Protein AF-A0A6V7VL14-F1 (afdb_monomer_lite)

Organism: Meloidogyne enterolobii (NCBI:txid390850)

pLDDT: mean 77.9, std 20.0, range [37.53, 98.38]

Structure (mmCIF, N/CA/C/O backbone):
data_AF-A0A6V7VL14-F1
#
_entry.id   AF-A0A6V7VL14-F1
#
loop_
_atom_site.group_PDB
_atom_site.id
_atom_site.type_symbol
_atom_site.label_atom_id
_atom_site.label_alt_id
_atom_site.label_comp_id
_atom_site.label_asym_id
_atom_site.label_entity_id
_atom_site.label_seq_id
_atom_site.pdbx_PDB_ins_code
_atom_site.Cartn_x
_atom_site.Cartn_y
_atom_site.Cartn_z
_atom_site.occupancy
_atom_site.B_iso_or_equiv
_atom_site.auth_seq_id
_atom_site.auth_comp_id
_atom_site.auth_asym_id
_atom_site.auth_atom_id
_atom_site.pdbx_PDB_model_num
ATOM 1 N N . MET A 1 1 ? 50.260 -21.113 4.552 1.00 58.97 1 MET A N 1
ATOM 2 C CA . MET A 1 1 ? 49.442 -19.920 4.889 1.00 58.97 1 MET A CA 1
ATOM 3 C C . MET A 1 1 ? 48.152 -19.800 4.073 1.00 58.97 1 MET A C 1
ATOM 5 O O . MET A 1 1 ? 47.225 -19.172 4.558 1.00 58.97 1 MET A O 1
ATOM 9 N N . THR A 1 2 ? 48.037 -20.409 2.887 1.00 58.44 2 THR A N 1
ATOM 10 C CA . THR A 1 2 ? 46.843 -20.341 2.014 1.00 58.44 2 THR A CA 1
ATOM 11 C C . THR A 1 2 ? 45.697 -21.281 2.412 1.00 58.44 2 THR A C 1
ATOM 13 O O . THR A 1 2 ? 44.534 -20.951 2.206 1.00 58.44 2 THR A O 1
ATOM 16 N N . THR A 1 3 ? 45.994 -22.422 3.037 1.00 55.75 3 THR A N 1
ATOM 17 C CA . THR A 1 3 ? 44.988 -23.412 3.470 1.00 55.75 3 THR A CA 1
ATOM 18 C C . THR A 1 3 ? 44.139 -22.941 4.651 1.00 55.75 3 THR A C 1
ATOM 20 O O . THR A 1 3 ? 42.944 -23.207 4.688 1.00 55.75 3 THR A O 1
ATOM 23 N N . ILE A 1 4 ? 44.722 -22.182 5.583 1.00 59.88 4 ILE A N 1
ATOM 24 C CA . ILE A 1 4 ? 44.012 -21.666 6.766 1.00 59.88 4 ILE A CA 1
ATOM 25 C C . ILE A 1 4 ? 42.971 -20.612 6.358 1.00 59.88 4 ILE A C 1
ATOM 27 O O . ILE A 1 4 ? 41.851 -20.629 6.857 1.00 59.88 4 ILE A O 1
ATOM 31 N N . LEU A 1 5 ? 43.302 -19.747 5.393 1.00 60.84 5 LEU A N 1
ATOM 32 C CA . LEU A 1 5 ? 42.395 -18.704 4.903 1.00 60.84 5 LEU A CA 1
ATOM 33 C C . LEU A 1 5 ? 41.152 -19.296 4.211 1.00 60.84 5 LEU A C 1
ATOM 35 O O . LEU A 1 5 ? 40.049 -18.787 4.384 1.00 60.84 5 LEU A O 1
ATOM 39 N N . PHE A 1 6 ? 41.319 -20.407 3.483 1.00 62.62 6 PHE A N 1
ATOM 40 C CA . PHE A 1 6 ? 40.217 -21.129 2.836 1.00 62.62 6 PHE A CA 1
ATOM 41 C C . PHE A 1 6 ? 39.263 -21.775 3.848 1.00 62.62 6 PHE A C 1
ATOM 43 O O . PHE A 1 6 ? 38.049 -21.723 3.665 1.00 62.62 6 PHE A O 1
ATOM 50 N N . VAL A 1 7 ? 39.796 -22.344 4.935 1.00 63.03 7 VAL A N 1
ATOM 51 C CA . VAL A 1 7 ? 38.980 -22.945 6.003 1.00 63.03 7 VAL A CA 1
ATOM 52 C C . VAL A 1 7 ? 38.187 -21.871 6.752 1.00 63.03 7 VAL A C 1
ATOM 54 O O . VAL A 1 7 ? 37.002 -22.060 7.007 1.00 63.03 7 VAL A O 1
ATOM 57 N N . VAL A 1 8 ? 38.792 -20.713 7.031 1.00 64.38 8 VAL A N 1
ATOM 58 C CA . VAL A 1 8 ? 38.094 -19.584 7.672 1.00 64.38 8 VAL A CA 1
ATOM 59 C C . VAL A 1 8 ? 36.985 -19.031 6.770 1.00 64.38 8 VAL A C 1
ATOM 61 O O . VAL A 1 8 ? 35.879 -18.786 7.247 1.00 64.38 8 VAL A O 1
ATOM 64 N N . LEU A 1 9 ? 37.229 -18.902 5.461 1.00 63.50 9 LEU A N 1
ATOM 65 C CA . LEU A 1 9 ? 36.218 -18.435 4.506 1.00 63.50 9 LEU A CA 1
ATOM 66 C C . LEU A 1 9 ? 35.027 -19.408 4.396 1.00 63.50 9 LEU A C 1
ATOM 68 O O . LEU A 1 9 ? 33.879 -18.973 4.337 1.00 63.50 9 LEU A O 1
ATOM 72 N N . LEU A 1 10 ? 35.284 -20.721 4.429 1.00 59.59 10 LEU A N 1
ATOM 73 C CA . LEU A 1 10 ? 34.237 -21.750 4.431 1.00 59.59 10 LEU A CA 1
ATOM 74 C C . LEU A 1 10 ? 33.416 -21.750 5.732 1.00 59.59 10 LEU A C 1
ATOM 76 O O . LEU A 1 10 ? 32.195 -21.887 5.677 1.00 59.59 10 LEU A O 1
ATOM 80 N N . LEU A 1 11 ? 34.051 -21.539 6.890 1.00 56.47 11 LEU A N 1
ATOM 81 C CA . LEU A 1 11 ? 33.35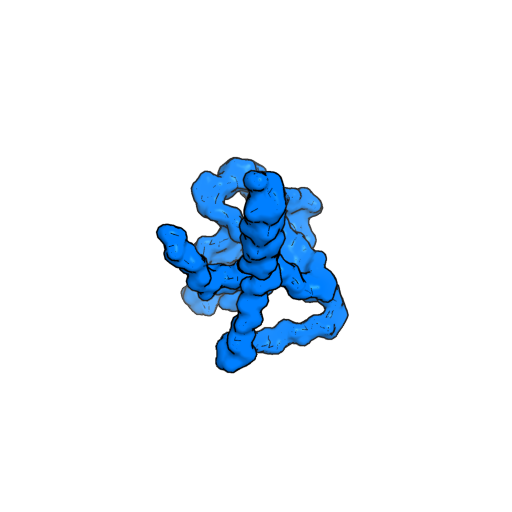5 -21.450 8.182 1.00 56.47 11 LEU A CA 1
ATOM 82 C C . LEU A 1 11 ? 32.465 -20.200 8.287 1.00 56.47 11 LEU A C 1
ATOM 84 O O . LEU A 1 11 ? 31.370 -20.269 8.851 1.00 56.47 11 LEU A O 1
ATOM 88 N N . LEU A 1 12 ? 32.896 -19.076 7.702 1.00 55.53 12 LEU A N 1
ATOM 89 C CA . LEU A 1 12 ? 32.103 -17.843 7.634 1.00 55.53 12 LEU A CA 1
ATOM 90 C C . LEU A 1 12 ? 30.872 -17.994 6.727 1.00 55.53 12 LEU A C 1
ATOM 92 O O . LEU A 1 12 ? 29.797 -17.504 7.067 1.00 55.53 12 LEU A O 1
ATOM 96 N N . LEU A 1 13 ? 30.991 -18.728 5.615 1.00 54.06 13 LEU A N 1
ATOM 97 C CA . LEU A 1 13 ? 29.858 -19.014 4.725 1.00 54.06 13 LEU A CA 1
ATOM 98 C C . LEU A 1 13 ? 28.801 -19.915 5.388 1.00 54.06 13 LEU A C 1
ATOM 100 O O . LEU A 1 13 ? 27.607 -19.735 5.144 1.00 54.06 13 LEU A O 1
ATOM 104 N N . GLN A 1 14 ? 29.206 -20.842 6.265 1.00 51.91 14 GLN A N 1
ATOM 105 C CA . GLN A 1 14 ? 28.265 -21.706 6.992 1.00 51.91 14 GLN A CA 1
ATOM 106 C C . GLN A 1 14 ? 27.417 -20.946 8.023 1.00 51.91 14 GLN A C 1
ATOM 108 O O . GLN A 1 14 ? 26.249 -21.282 8.208 1.00 51.91 14 GLN A O 1
ATOM 113 N N . HIS A 1 15 ? 27.955 -19.893 8.646 1.00 45.69 15 HIS A N 1
ATOM 114 C CA . HIS A 1 15 ? 27.209 -19.094 9.628 1.00 45.69 15 HIS A CA 1
ATOM 115 C C . HIS A 1 15 ? 26.166 -18.161 8.993 1.00 45.69 15 HIS A C 1
ATOM 117 O O . HIS A 1 15 ? 25.265 -17.695 9.684 1.00 45.69 15 HIS A O 1
ATOM 123 N N . TYR A 1 16 ? 26.239 -17.904 7.684 1.00 47.34 16 TYR A N 1
ATOM 124 C CA . TYR A 1 16 ? 25.340 -16.961 7.009 1.00 47.34 16 TYR A CA 1
ATOM 125 C C . TYR A 1 16 ? 23.972 -17.562 6.621 1.00 47.34 16 TYR A C 1
ATOM 127 O O . TYR A 1 16 ? 23.061 -16.829 6.249 1.00 47.34 16 TYR A O 1
ATOM 135 N N . SER A 1 17 ? 23.795 -18.888 6.696 1.00 47.94 17 SER A N 1
ATOM 136 C CA . SER A 1 17 ? 22.652 -19.569 6.052 1.00 47.94 17 SER A CA 1
ATOM 137 C C . SER A 1 17 ? 21.504 -19.998 6.971 1.00 47.94 17 SER A C 1
ATOM 139 O O . SER A 1 17 ? 20.619 -20.721 6.517 1.00 47.94 17 SER A O 1
ATOM 141 N N . GLN A 1 18 ? 21.454 -19.583 8.238 1.00 44.25 18 GLN A N 1
ATOM 142 C CA . GLN A 1 18 ? 20.354 -19.993 9.121 1.00 44.25 18 GLN A CA 1
ATOM 143 C C . GLN A 1 18 ? 19.405 -18.839 9.440 1.00 44.25 18 GLN A C 1
ATOM 145 O O . GLN A 1 18 ? 19.524 -18.156 10.452 1.00 44.25 18 GLN A O 1
ATOM 150 N N . ALA A 1 19 ? 18.410 -18.658 8.568 1.00 45.72 19 ALA A N 1
ATOM 151 C CA . ALA A 1 19 ? 17.178 -17.975 8.938 1.00 45.72 19 ALA A CA 1
ATOM 152 C C . ALA A 1 19 ? 16.447 -18.833 9.985 1.00 45.72 19 ALA A C 1
ATOM 154 O O . ALA A 1 19 ? 16.029 -19.956 9.697 1.00 45.72 19 ALA A O 1
ATOM 155 N N . VAL A 1 20 ? 16.328 -18.323 11.211 1.00 44.38 20 VAL A N 1
ATOM 156 C CA . VAL A 1 20 ? 15.669 -19.026 12.318 1.00 44.38 20 VAL A CA 1
ATOM 157 C C . VAL A 1 20 ? 14.148 -19.038 12.085 1.00 44.38 20 VAL A C 1
ATOM 159 O O . VAL A 1 20 ? 13.556 -17.971 11.900 1.00 44.38 20 VAL A O 1
ATOM 162 N N . PRO A 1 21 ? 13.480 -20.207 12.096 1.00 45.78 21 PRO A N 1
ATOM 163 C CA . PRO A 1 21 ? 12.025 -20.283 12.005 1.00 45.78 21 PRO A CA 1
ATOM 164 C C . PRO A 1 21 ? 11.357 -19.658 13.238 1.00 45.78 21 PRO A C 1
ATOM 166 O O . PRO A 1 21 ? 11.697 -19.987 14.373 1.00 45.78 21 PRO A O 1
ATOM 169 N N . VAL A 1 22 ? 10.371 -18.782 13.025 1.00 40.19 22 VAL A N 1
ATOM 170 C CA . VAL A 1 22 ? 9.553 -18.212 14.109 1.00 40.19 22 VAL A CA 1
ATOM 171 C C . VAL A 1 22 ? 8.651 -19.309 14.708 1.00 40.19 22 VAL A C 1
ATOM 173 O O . VAL A 1 22 ? 7.978 -20.007 13.944 1.00 40.19 22 VAL A O 1
ATOM 176 N N . PRO A 1 23 ? 8.588 -19.465 16.047 1.00 37.53 23 PRO A N 1
ATOM 177 C CA . PRO A 1 23 ? 7.735 -20.452 16.710 1.00 37.53 23 PRO A CA 1
ATOM 178 C C . PRO A 1 23 ? 6.252 -20.307 16.337 1.00 37.53 23 PRO A C 1
ATOM 180 O O . PRO A 1 23 ? 5.665 -19.230 16.462 1.00 37.53 23 PRO A O 1
ATOM 183 N N . SER A 1 24 ? 5.620 -21.413 15.935 1.00 43.34 24 SER A N 1
ATOM 184 C CA . SER A 1 24 ? 4.219 -21.452 15.478 1.00 43.34 24 SER A CA 1
ATOM 185 C C . SER A 1 24 ? 3.192 -20.994 16.521 1.00 43.34 24 SER A C 1
ATOM 187 O O . SER A 1 24 ? 2.076 -20.639 16.160 1.00 43.34 24 SER A O 1
ATOM 189 N N . SER A 1 25 ? 3.550 -20.944 17.806 1.00 39.88 25 SER A N 1
ATOM 190 C CA . SER A 1 25 ? 2.654 -20.555 18.905 1.00 39.88 25 SER A CA 1
ATOM 191 C C . SER A 1 25 ? 2.337 -19.054 18.976 1.00 39.88 25 SER A C 1
ATOM 193 O O . SER A 1 25 ? 1.448 -18.659 19.725 1.00 39.88 25 SER A O 1
ATOM 195 N N . LYS A 1 26 ? 3.024 -18.211 18.192 1.00 38.66 26 LYS A N 1
ATOM 196 C CA . LYS A 1 26 ? 2.714 -16.776 18.030 1.00 38.66 26 LYS A CA 1
ATOM 197 C C . LYS A 1 26 ? 1.874 -16.479 16.780 1.00 38.66 26 LYS A C 1
ATOM 199 O O . LYS A 1 26 ? 1.558 -15.324 16.516 1.00 38.66 26 LYS A O 1
ATOM 204 N N . LEU A 1 27 ? 1.492 -17.509 16.024 1.00 42.06 27 LEU A N 1
ATOM 205 C CA . LEU A 1 27 ? 0.725 -17.401 14.786 1.00 42.06 27 LEU A CA 1
ATOM 206 C C . LEU A 1 27 ? -0.788 -17.366 15.064 1.00 42.06 27 LEU A C 1
ATOM 208 O O . LEU A 1 27 ? -1.544 -18.167 14.529 1.00 42.06 27 LEU A O 1
ATOM 212 N N . SER A 1 28 ? -1.252 -16.434 15.899 1.00 42.66 28 SER A N 1
ATOM 213 C CA . SER A 1 28 ? -2.672 -16.054 15.923 1.00 42.66 28 SER A CA 1
ATOM 214 C C . SER A 1 28 ? -2.899 -14.889 14.960 1.00 42.66 28 SER A C 1
ATOM 216 O O . SER A 1 28 ? -3.347 -13.811 15.344 1.00 42.66 28 SER A O 1
ATOM 218 N N . SER A 1 29 ? -2.524 -15.083 13.700 1.00 46.56 29 SER A N 1
ATOM 219 C CA . SER A 1 29 ? -3.039 -14.265 12.606 1.00 46.56 29 SER A CA 1
ATOM 220 C C . SER A 1 29 ? -4.213 -15.034 12.011 1.00 46.56 29 SER A C 1
ATOM 222 O O . SER A 1 29 ? -4.077 -16.250 11.842 1.00 46.56 29 SER A O 1
ATOM 224 N N . PRO A 1 30 ? -5.360 -14.392 11.721 1.00 43.69 30 PRO A N 1
ATOM 225 C CA . PRO A 1 30 ? -6.439 -15.066 11.016 1.00 43.69 30 PRO A CA 1
ATOM 226 C C . PRO A 1 30 ? -5.829 -15.681 9.759 1.00 43.69 30 PRO A C 1
ATOM 228 O O . PRO A 1 30 ? -5.131 -14.998 9.009 1.00 43.69 30 PRO A O 1
ATOM 231 N N . LEU A 1 31 ? -5.987 -16.999 9.640 1.00 43.53 31 LEU A N 1
ATOM 232 C CA . LEU A 1 31 ? -5.446 -17.835 8.580 1.00 43.53 31 LEU A CA 1
ATOM 233 C C . LEU A 1 31 ? -5.514 -17.096 7.240 1.00 43.53 31 LEU A C 1
ATOM 235 O O . LEU A 1 31 ? -6.592 -16.930 6.673 1.00 43.53 31 LEU A O 1
ATOM 239 N N . VAL A 1 32 ? -4.356 -16.668 6.731 1.00 49.56 32 VAL A N 1
ATOM 240 C CA . VAL A 1 32 ? -4.204 -16.336 5.314 1.00 49.56 32 VAL A CA 1
ATOM 241 C C . VAL A 1 32 ? -4.351 -17.666 4.583 1.00 49.56 32 VAL A C 1
ATOM 243 O O . VAL A 1 32 ? -3.376 -18.390 4.388 1.00 49.56 32 VAL A O 1
ATOM 246 N N . SER A 1 33 ? -5.593 -18.042 4.282 1.00 43.69 33 SER A N 1
ATOM 247 C CA . SER A 1 33 ? -5.879 -19.171 3.409 1.00 43.69 33 SER A CA 1
ATOM 248 C C . SER A 1 33 ? -5.370 -18.786 2.025 1.00 43.69 33 SER A C 1
ATOM 250 O O . SER A 1 33 ? -5.951 -17.928 1.363 1.00 43.69 33 SER A O 1
ATOM 252 N N . ILE A 1 34 ? -4.242 -19.366 1.611 1.00 53.50 34 ILE A N 1
ATOM 253 C CA . ILE A 1 34 ? -3.735 -19.256 0.240 1.00 53.50 34 ILE A CA 1
ATOM 254 C C . ILE A 1 34 ? -4.556 -20.220 -0.626 1.00 53.50 34 ILE A C 1
ATOM 256 O O . ILE A 1 34 ? -4.026 -21.170 -1.187 1.00 53.50 34 ILE A O 1
ATOM 260 N N . ASP A 1 35 ? -5.864 -19.996 -0.706 1.00 43.31 35 ASP A N 1
ATOM 261 C CA . ASP A 1 35 ? -6.706 -20.629 -1.714 1.00 43.31 35 ASP A CA 1
ATOM 262 C C . ASP A 1 35 ? -6.867 -19.610 -2.845 1.00 43.31 35 ASP A C 1
ATOM 264 O O . ASP A 1 35 ? -7.494 -18.566 -2.674 1.00 43.31 35 ASP A O 1
ATOM 268 N N . ASN A 1 36 ? -6.226 -19.898 -3.985 1.00 51.97 36 ASN A N 1
ATOM 269 C CA . ASN A 1 36 ? -6.059 -19.047 -5.181 1.00 51.97 36 ASN A CA 1
ATOM 270 C C . ASN A 1 36 ? -4.887 -18.032 -5.196 1.00 51.97 36 ASN A C 1
ATOM 272 O O . ASN A 1 36 ? -4.955 -17.005 -5.868 1.00 51.97 36 ASN A O 1
ATOM 276 N N . GLY A 1 37 ? -3.755 -18.360 -4.561 1.00 66.69 37 GLY A N 1
ATOM 277 C CA . GLY A 1 37 ? -2.428 -18.030 -5.123 1.00 66.69 37 GLY A CA 1
ATOM 278 C C . GLY A 1 37 ? -1.956 -16.569 -5.100 1.00 66.69 37 GLY A C 1
ATOM 279 O O . GLY A 1 37 ? -1.085 -16.221 -5.898 1.00 66.69 37 GLY A O 1
ATOM 280 N N . CYS A 1 38 ? -2.480 -15.721 -4.208 1.00 78.81 38 CYS A N 1
ATOM 281 C CA . CYS A 1 38 ? -2.046 -14.327 -4.116 1.00 78.81 38 CYS A CA 1
ATOM 282 C C . CYS A 1 38 ? -1.837 -13.834 -2.681 1.00 78.81 38 CYS A C 1
ATOM 284 O O . CYS A 1 38 ? -2.784 -13.486 -1.979 1.00 78.81 38 CYS A O 1
ATOM 286 N N . LEU A 1 39 ? -0.576 -13.738 -2.262 1.00 87.56 39 LEU A N 1
ATOM 287 C CA . LEU A 1 39 ? -0.171 -13.011 -1.066 1.00 87.56 39 LEU A CA 1
ATOM 288 C C . LEU A 1 39 ? 0.194 -11.575 -1.447 1.00 87.56 39 LEU A C 1
ATOM 290 O O . LEU A 1 39 ? 1.162 -11.350 -2.177 1.00 87.56 39 LEU A O 1
ATOM 294 N N . VAL A 1 40 ? -0.563 -10.603 -0.941 1.00 91.12 40 VAL A N 1
ATOM 295 C CA . VAL A 1 40 ? -0.258 -9.187 -1.162 1.00 91.12 40 VAL A CA 1
ATOM 296 C C . VAL A 1 40 ? 0.980 -8.805 -0.363 1.00 91.12 40 VAL A C 1
ATOM 298 O O . VAL A 1 40 ? 1.076 -9.038 0.839 1.00 91.12 40 VAL A O 1
ATOM 301 N N . THR A 1 41 ? 1.937 -8.218 -1.065 1.00 92.06 41 THR A N 1
ATOM 302 C CA . THR A 1 41 ? 3.192 -7.709 -0.528 1.00 92.06 41 THR A CA 1
ATOM 303 C C . THR A 1 41 ? 3.312 -6.232 -0.862 1.00 92.06 41 THR A C 1
ATOM 305 O O . THR A 1 41 ? 2.817 -5.798 -1.899 1.00 92.06 41 THR A O 1
ATOM 308 N N . PHE A 1 42 ? 3.939 -5.453 0.007 1.00 93.81 42 PHE A N 1
ATOM 309 C CA . PH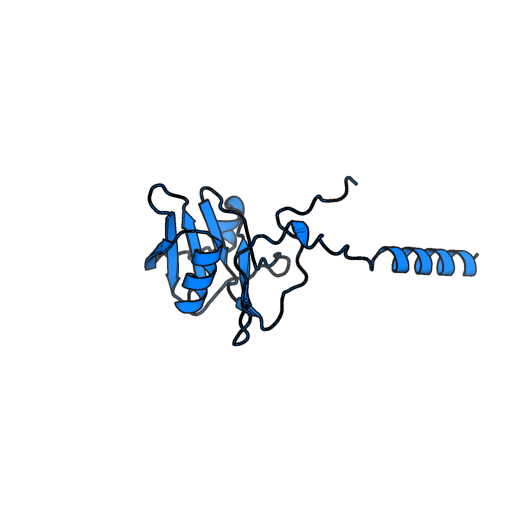E A 1 42 ? 4.060 -4.005 -0.140 1.00 93.81 42 PHE A CA 1
ATOM 310 C C . PHE A 1 42 ? 5.326 -3.496 0.546 1.00 93.81 42 PHE A C 1
ATOM 312 O O . PHE A 1 42 ? 5.898 -4.167 1.403 1.00 93.81 42 PHE A O 1
ATOM 319 N N . GLU A 1 43 ? 5.764 -2.303 0.176 1.00 94.88 43 GLU A N 1
ATOM 320 C CA . GLU A 1 43 ? 6.849 -1.581 0.837 1.00 94.88 43 GLU A CA 1
ATOM 321 C C . GLU A 1 43 ? 6.259 -0.464 1.698 1.00 94.88 43 GLU A C 1
ATOM 323 O O . GLU A 1 43 ? 5.283 0.177 1.303 1.00 94.88 43 GLU A O 1
ATOM 328 N N . ILE A 1 44 ? 6.859 -0.216 2.862 1.00 94.69 44 ILE A N 1
ATOM 329 C CA . ILE A 1 44 ? 6.566 0.971 3.668 1.00 94.69 44 ILE A CA 1
ATOM 330 C C . ILE A 1 44 ? 7.498 2.084 3.209 1.00 94.69 44 ILE A C 1
ATOM 332 O O . ILE A 1 44 ? 8.719 1.917 3.201 1.00 94.69 44 ILE A O 1
ATOM 336 N N . VAL A 1 45 ? 6.925 3.225 2.839 1.00 94.06 45 VAL A N 1
ATOM 337 C CA . VAL A 1 45 ? 7.684 4.425 2.493 1.00 94.06 45 VAL A CA 1
ATOM 338 C C . VAL A 1 45 ? 7.833 5.265 3.760 1.00 94.06 45 VAL A C 1
ATOM 340 O O . VAL A 1 45 ? 6.827 5.749 4.283 1.00 94.06 45 VAL A O 1
ATOM 343 N N . PRO A 1 46 ? 9.059 5.468 4.275 1.00 92.25 46 PRO A N 1
ATOM 344 C CA . PRO A 1 46 ? 9.272 6.368 5.400 1.00 92.25 46 PRO A CA 1
ATOM 345 C C . PRO A 1 46 ? 8.781 7.778 5.065 1.00 92.25 46 PRO A C 1
ATOM 347 O O . PRO A 1 46 ? 9.021 8.264 3.960 1.00 92.25 46 PRO A O 1
ATOM 350 N N . GLU A 1 47 ? 8.162 8.463 6.028 1.00 91.56 47 GLU A N 1
ATOM 351 C CA . GLU A 1 47 ? 7.573 9.796 5.817 1.00 91.56 47 GLU A CA 1
ATOM 352 C C . GLU A 1 47 ? 8.573 10.786 5.192 1.00 91.56 47 GLU A C 1
ATOM 354 O O . GLU A 1 47 ? 8.266 11.469 4.218 1.00 91.56 47 GLU A O 1
ATOM 359 N N . HIS A 1 48 ? 9.817 10.798 5.683 1.00 91.81 48 HIS A N 1
ATOM 360 C CA . HIS A 1 48 ? 10.884 11.670 5.179 1.00 91.81 48 HIS A CA 1
ATOM 361 C C . HIS A 1 48 ? 11.326 11.345 3.738 1.00 91.81 48 HIS A C 1
ATOM 363 O O . HIS A 1 48 ? 11.937 12.183 3.080 1.00 91.81 48 HIS A O 1
ATOM 369 N N . MET A 1 49 ? 11.012 10.148 3.232 1.00 90.75 49 MET A N 1
ATOM 370 C CA . MET A 1 49 ? 11.292 9.716 1.858 1.00 90.75 49 MET A CA 1
ATOM 371 C C . MET A 1 49 ? 10.092 9.892 0.923 1.00 90.75 49 MET A C 1
ATOM 373 O O . MET A 1 49 ? 10.229 9.630 -0.276 1.00 90.75 49 MET A O 1
ATOM 377 N N . LEU A 1 50 ? 8.929 10.325 1.427 1.00 90.56 50 LEU A N 1
ATOM 378 C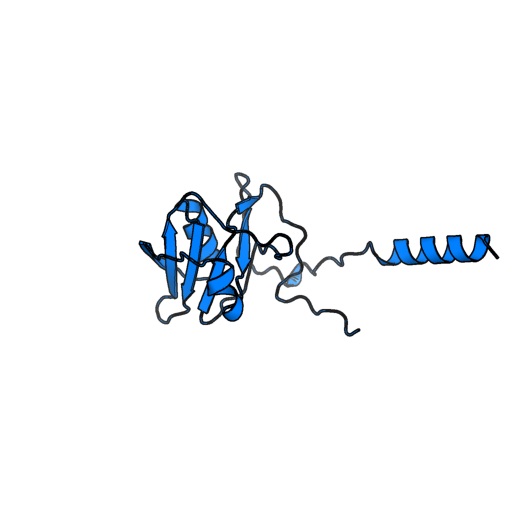 CA . LEU A 1 50 ? 7.691 10.408 0.652 1.00 90.56 50 LEU A CA 1
ATOM 379 C C . LEU A 1 50 ? 7.858 11.266 -0.605 1.00 90.56 50 LEU A C 1
ATOM 381 O O . LEU A 1 50 ? 7.591 10.792 -1.706 1.00 90.56 50 LEU A O 1
ATOM 385 N N . ALA A 1 51 ? 8.351 12.497 -0.452 1.00 91.25 51 ALA A N 1
ATOM 386 C CA . ALA A 1 51 ? 8.502 13.441 -1.562 1.00 91.25 51 ALA A CA 1
ATOM 387 C C . ALA A 1 51 ? 9.489 12.957 -2.639 1.00 91.25 51 ALA A C 1
ATOM 389 O O . ALA A 1 51 ? 9.374 13.335 -3.800 1.00 91.25 51 ALA A O 1
ATOM 390 N N . ILE A 1 52 ? 10.448 12.106 -2.263 1.00 90.25 52 ILE A N 1
ATOM 391 C CA . ILE A 1 52 ? 11.453 11.546 -3.174 1.00 90.25 52 ILE A CA 1
ATOM 392 C C . ILE A 1 52 ? 10.898 10.307 -3.886 1.00 90.25 52 ILE A C 1
ATOM 394 O O . ILE A 1 52 ? 11.097 10.130 -5.084 1.00 90.25 52 ILE A O 1
ATOM 398 N N . THR A 1 53 ? 10.200 9.441 -3.149 1.00 87.25 53 THR A N 1
ATOM 399 C CA . THR A 1 53 ? 9.715 8.143 -3.647 1.00 87.25 53 THR A CA 1
ATOM 400 C C . THR A 1 53 ? 8.426 8.294 -4.455 1.00 87.25 53 THR A C 1
ATOM 402 O O . THR A 1 53 ? 8.220 7.610 -5.457 1.00 87.25 53 THR A O 1
ATOM 405 N N . LEU A 1 54 ? 7.552 9.204 -4.029 1.00 90.00 54 LEU A N 1
ATOM 406 C CA . LEU A 1 54 ? 6.235 9.452 -4.606 1.00 90.00 54 LEU A CA 1
ATOM 407 C C . LEU A 1 54 ? 6.046 10.963 -4.852 1.00 90.00 54 LEU A C 1
ATOM 409 O O . LEU A 1 54 ? 5.139 11.571 -4.283 1.00 90.00 54 LEU A O 1
ATOM 413 N N . PRO A 1 55 ? 6.871 11.593 -5.713 1.00 89.38 55 PRO A N 1
ATOM 414 C CA . PRO A 1 55 ? 6.831 13.043 -5.947 1.00 89.38 55 PRO A CA 1
ATOM 415 C C . PRO A 1 55 ? 5.491 13.534 -6.512 1.00 89.38 55 PRO A C 1
ATOM 417 O O . PRO A 1 55 ? 5.129 14.692 -6.343 1.00 89.38 55 PRO A O 1
ATOM 420 N N . ASN A 1 56 ? 4.741 12.642 -7.164 1.00 89.94 56 ASN A N 1
ATOM 421 C CA . ASN A 1 56 ? 3.445 12.929 -7.776 1.00 89.94 56 ASN A CA 1
ATOM 422 C C . ASN A 1 56 ? 2.290 12.263 -7.015 1.00 89.94 56 ASN A C 1
ATOM 424 O O . ASN A 1 56 ? 1.299 11.875 -7.637 1.00 89.94 56 ASN A O 1
ATOM 428 N N . LEU A 1 57 ? 2.432 12.064 -5.696 1.00 91.44 57 LEU A N 1
ATOM 429 C CA . LEU A 1 57 ? 1.394 11.429 -4.891 1.00 91.44 57 LEU A CA 1
ATOM 430 C C . LEU A 1 57 ? 0.066 12.193 -5.035 1.00 91.44 57 LEU A C 1
ATOM 432 O O . LEU A 1 57 ? -0.047 13.348 -4.627 1.00 91.44 57 LEU A O 1
ATOM 436 N N . LYS A 1 58 ? -0.956 11.531 -5.579 1.00 92.88 58 LYS A N 1
ATOM 437 C CA . LYS A 1 58 ? -2.301 12.086 -5.748 1.00 92.88 58 LYS A CA 1
ATOM 438 C C . LYS A 1 58 ? -3.348 11.077 -5.304 1.00 92.88 58 LYS A C 1
ATOM 440 O O . LYS A 1 58 ? -3.668 10.124 -6.010 1.00 92.88 58 LYS A O 1
ATOM 445 N N . LEU A 1 59 ? -3.915 11.319 -4.129 1.00 95.00 59 LEU A N 1
ATOM 446 C CA . LEU A 1 59 ? -4.999 10.510 -3.587 1.00 95.00 59 LEU A CA 1
ATOM 447 C C . LEU A 1 59 ? -6.273 10.754 -4.406 1.00 95.00 59 LEU A C 1
ATOM 449 O O . LEU A 1 59 ? -6.660 11.890 -4.666 1.00 95.00 59 LEU A O 1
ATOM 453 N N . THR A 1 60 ? -6.906 9.674 -4.843 1.00 95.19 60 THR A N 1
ATOM 454 C CA . THR A 1 60 ? -8.046 9.686 -5.782 1.00 95.19 60 THR A CA 1
ATOM 455 C C . THR A 1 60 ? -9.272 8.988 -5.215 1.00 95.19 60 THR A C 1
ATOM 457 O O . THR A 1 60 ? -10.394 9.313 -5.591 1.00 95.19 60 THR A O 1
ATOM 460 N N . LYS A 1 61 ? -9.079 8.052 -4.284 1.00 96.31 61 LYS A N 1
ATOM 461 C CA . LYS A 1 61 ? -10.154 7.316 -3.621 1.00 96.31 61 LYS A CA 1
ATOM 462 C C . LYS A 1 61 ? -9.827 7.166 -2.144 1.00 96.31 61 LYS A C 1
ATOM 464 O O . LYS A 1 61 ? -8.664 7.068 -1.779 1.00 96.31 61 LYS A O 1
ATOM 469 N N . THR A 1 62 ? -10.844 7.151 -1.293 1.00 97.81 62 THR A N 1
ATOM 470 C CA . THR A 1 62 ? -10.697 6.824 0.130 1.00 97.81 62 THR A CA 1
ATOM 471 C C . THR A 1 62 ? -11.725 5.769 0.495 1.00 97.81 62 THR A C 1
ATOM 473 O O . THR A 1 62 ? -12.867 5.860 0.050 1.00 97.81 62 THR A O 1
ATOM 476 N N . THR A 1 63 ? -11.333 4.785 1.295 1.00 96.88 63 THR A N 1
ATOM 477 C CA . THR A 1 63 ? -12.241 3.767 1.829 1.00 96.88 63 THR A CA 1
ATOM 478 C C . THR A 1 63 ? -11.954 3.503 3.299 1.00 96.88 63 THR A C 1
ATOM 480 O O . THR A 1 63 ? -10.832 3.723 3.759 1.00 96.88 63 THR A O 1
ATOM 483 N N . ALA A 1 64 ? -12.967 3.042 4.027 1.00 97.56 64 ALA A N 1
ATOM 484 C CA . ALA A 1 64 ? -12.787 2.513 5.370 1.00 97.56 64 ALA A CA 1
ATOM 485 C C . ALA A 1 64 ? -12.080 1.153 5.303 1.00 97.56 64 ALA A C 1
ATOM 487 O O . ALA A 1 64 ? -12.305 0.383 4.366 1.00 97.56 64 ALA A O 1
ATOM 488 N N . VAL A 1 65 ? -11.215 0.899 6.279 1.00 96.75 65 VAL A N 1
ATOM 489 C CA . VAL A 1 65 ? -10.499 -0.364 6.501 1.00 96.75 65 VAL A CA 1
ATOM 490 C C . VAL A 1 65 ? -10.304 -0.562 8.006 1.00 96.75 65 VAL A C 1
ATOM 492 O O . VAL A 1 65 ? -10.387 0.389 8.784 1.00 96.75 65 VAL A O 1
ATOM 495 N N . GLN A 1 66 ? -10.000 -1.783 8.428 1.00 95.00 66 GLN A N 1
ATOM 496 C CA . GLN A 1 66 ? -9.710 -2.136 9.819 1.00 95.00 66 GLN A CA 1
ATOM 497 C C . GLN A 1 66 ? -8.205 -2.210 10.112 1.00 95.00 66 GLN A C 1
ATOM 499 O O . GLN A 1 66 ? -7.787 -2.155 11.269 1.00 95.00 66 GLN A O 1
ATOM 504 N N . SER A 1 67 ? -7.365 -2.344 9.081 1.00 95.44 67 SER A N 1
ATOM 505 C CA . SER A 1 67 ? -5.913 -2.448 9.256 1.00 95.44 67 SER A CA 1
ATOM 506 C C . SER A 1 67 ? -5.110 -1.942 8.060 1.00 95.44 67 SER A C 1
ATOM 508 O O . SER A 1 67 ? -5.616 -1.818 6.943 1.00 95.44 67 SER A O 1
ATOM 510 N N . LEU A 1 68 ? -3.817 -1.712 8.288 1.00 96.25 68 LEU A N 1
ATOM 511 C CA . LEU A 1 68 ? -2.846 -1.400 7.241 1.00 96.25 68 LEU A CA 1
ATOM 512 C C . LEU A 1 68 ? -2.735 -2.548 6.224 1.00 96.25 68 LEU A C 1
ATOM 514 O O . LEU A 1 68 ? -2.704 -2.310 5.019 1.00 96.25 68 LEU A O 1
ATOM 518 N N . ASN A 1 69 ? -2.757 -3.798 6.690 1.00 94.88 69 ASN A N 1
ATOM 519 C CA . ASN A 1 69 ? -2.694 -4.972 5.812 1.00 94.88 69 ASN A CA 1
ATOM 520 C C . ASN A 1 69 ? -3.916 -5.053 4.889 1.00 94.88 69 ASN A C 1
ATOM 522 O O . ASN A 1 69 ? -3.787 -5.334 3.698 1.00 94.88 69 ASN A O 1
ATOM 526 N N . GLU A 1 70 ? -5.097 -4.738 5.419 1.00 95.56 70 GLU A N 1
ATOM 527 C CA . GLU A 1 70 ? -6.311 -4.620 4.615 1.00 95.56 70 GLU A CA 1
ATOM 528 C C . GLU A 1 70 ? -6.220 -3.450 3.627 1.00 95.56 70 GLU A C 1
ATOM 530 O O . GLU A 1 70 ? -6.593 -3.608 2.466 1.00 95.56 70 GLU A O 1
ATOM 535 N N . CYS A 1 71 ? -5.647 -2.311 4.032 1.00 97.69 71 CYS A N 1
ATOM 536 C CA . CYS A 1 71 ? -5.377 -1.198 3.120 1.00 97.69 71 CYS A CA 1
ATOM 537 C C . CYS A 1 71 ? -4.507 -1.635 1.931 1.00 97.69 71 CYS A C 1
ATOM 539 O O . CYS A 1 71 ? -4.843 -1.321 0.790 1.00 97.69 71 CYS A O 1
ATOM 541 N N . ALA A 1 72 ? -3.457 -2.432 2.155 1.00 96.00 72 ALA A N 1
ATOM 542 C CA . ALA A 1 72 ? -2.634 -2.979 1.075 1.00 96.00 72 ALA A CA 1
ATOM 543 C C . ALA A 1 72 ? -3.426 -3.903 0.134 1.00 96.00 72 ALA A C 1
ATOM 545 O O . ALA A 1 72 ? -3.318 -3.778 -1.089 1.00 96.00 72 ALA A O 1
ATOM 546 N N . PHE A 1 73 ? -4.266 -4.787 0.680 1.00 94.81 73 PHE A N 1
ATOM 547 C CA . PHE A 1 73 ? -5.119 -5.673 -0.119 1.00 94.81 73 PHE A CA 1
ATOM 548 C C . PHE A 1 73 ? -6.144 -4.903 -0.966 1.00 94.81 73 PHE A C 1
ATOM 550 O O . PHE A 1 73 ? -6.308 -5.164 -2.162 1.00 94.81 73 PHE A O 1
ATOM 557 N N . VAL A 1 74 ? -6.808 -3.914 -0.366 1.00 95.62 74 VAL A N 1
ATOM 558 C CA . VAL A 1 74 ? -7.730 -3.005 -1.055 1.00 95.62 74 VAL A CA 1
ATOM 559 C C . VAL A 1 74 ? -7.007 -2.267 -2.177 1.00 95.62 74 VAL A C 1
ATOM 561 O O . VAL A 1 74 ? -7.529 -2.176 -3.287 1.00 95.62 74 VAL A O 1
ATOM 564 N N . CYS A 1 75 ? -5.810 -1.754 -1.903 1.00 95.69 75 CYS A N 1
ATOM 565 C CA . CYS A 1 75 ? -4.992 -1.043 -2.873 1.00 95.69 75 CYS A CA 1
ATOM 566 C C . CYS A 1 75 ? -4.706 -1.933 -4.097 1.00 95.69 75 CYS A C 1
ATOM 568 O O . CYS A 1 75 ? -5.033 -1.550 -5.224 1.00 95.69 75 CYS A O 1
ATOM 570 N N . TYR A 1 76 ? -4.211 -3.157 -3.866 1.00 93.44 76 TYR A N 1
ATOM 571 C CA . TYR A 1 76 ? -3.973 -4.153 -4.916 1.00 93.44 76 TYR A CA 1
ATOM 572 C C . TYR A 1 76 ? -5.234 -4.416 -5.755 1.00 93.44 76 TYR A C 1
ATOM 574 O O . TYR A 1 76 ? -5.203 -4.325 -6.980 1.00 93.44 76 TYR A O 1
ATOM 582 N N . SER A 1 77 ? -6.368 -4.648 -5.088 1.00 93.19 77 SER A N 1
ATOM 583 C CA . SER A 1 77 ? -7.651 -4.962 -5.733 1.00 93.19 77 SER A CA 1
ATOM 584 C C . SER A 1 77 ? -8.219 -3.812 -6.576 1.00 93.19 77 SER A C 1
ATOM 586 O O . SER A 1 77 ? -9.042 -4.036 -7.458 1.00 93.19 77 SER A O 1
ATOM 588 N N . ASN A 1 78 ? -7.801 -2.571 -6.307 1.00 93.00 78 ASN A N 1
ATOM 589 C CA . ASN A 1 78 ? -8.233 -1.381 -7.041 1.00 93.00 78 ASN A CA 1
ATOM 590 C C . ASN A 1 78 ? -7.209 -0.925 -8.099 1.00 93.00 78 ASN A C 1
ATOM 592 O O . ASN A 1 78 ? -7.384 0.156 -8.656 1.00 93.00 78 ASN A O 1
ATOM 596 N N . PHE A 1 79 ? -6.154 -1.703 -8.379 1.00 91.94 79 PHE A N 1
ATOM 597 C CA . PHE A 1 79 ? -5.062 -1.300 -9.281 1.00 91.94 79 PHE A CA 1
ATOM 598 C C . PHE A 1 79 ? -4.452 0.057 -8.886 1.00 91.94 79 PHE A C 1
ATOM 600 O O . PHE A 1 79 ? -4.250 0.955 -9.709 1.00 91.94 79 PHE A O 1
ATOM 607 N N . CYS A 1 80 ? -4.222 0.236 -7.585 1.00 94.75 80 CYS A N 1
ATOM 608 C CA . CYS A 1 80 ? -3.535 1.411 -7.077 1.00 94.75 80 CYS A CA 1
ATOM 609 C C . CYS A 1 80 ? -2.028 1.357 -7.388 1.00 94.75 80 CYS A C 1
ATOM 611 O O . CYS A 1 80 ? -1.443 0.283 -7.526 1.00 94.75 80 CYS A O 1
ATOM 613 N N . SER A 1 81 ? -1.378 2.516 -7.374 1.00 94.19 81 SER A N 1
ATOM 614 C CA . SER A 1 81 ? 0.084 2.623 -7.376 1.00 94.19 81 SER A CA 1
ATOM 615 C C . SER A 1 81 ? 0.6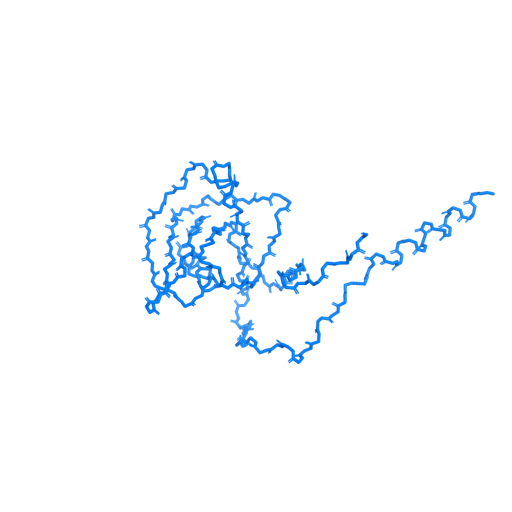82 2.911 -5.994 1.00 94.19 81 SER A C 1
ATOM 617 O O . SER A 1 81 ? 1.867 2.665 -5.771 1.00 94.19 81 SER A O 1
ATOM 619 N N . ALA A 1 82 ? -0.110 3.486 -5.085 1.00 96.25 82 ALA A N 1
ATOM 620 C CA . ALA A 1 82 ? 0.277 3.814 -3.714 1.00 96.25 82 ALA A CA 1
ATOM 621 C C . ALA A 1 82 ? -0.969 3.983 -2.833 1.00 96.25 82 ALA A C 1
ATOM 623 O O . ALA A 1 82 ? -2.057 4.278 -3.342 1.00 96.25 82 ALA A O 1
ATOM 624 N N . ALA A 1 83 ? -0.801 3.866 -1.517 1.00 97.31 83 ALA A N 1
ATOM 625 C CA . ALA A 1 83 ? -1.827 4.250 -0.557 1.00 97.31 83 ALA A CA 1
ATOM 626 C C . ALA A 1 83 ? -1.256 4.837 0.733 1.00 97.31 83 ALA A C 1
ATOM 628 O O . ALA A 1 83 ? -0.096 4.628 1.077 1.00 97.31 83 ALA A O 1
ATOM 629 N N . ILE A 1 84 ? -2.104 5.570 1.449 1.00 97.88 84 ILE A N 1
ATOM 630 C CA . ILE A 1 84 ? -1.855 6.046 2.806 1.00 97.88 84 ILE A CA 1
ATOM 631 C C . ILE A 1 84 ? -2.916 5.440 3.716 1.00 97.88 84 ILE A C 1
ATOM 633 O O . ILE A 1 84 ? -4.111 5.654 3.514 1.00 97.88 84 ILE A O 1
ATOM 637 N N . PHE A 1 85 ? -2.467 4.692 4.714 1.00 98.38 85 PHE A N 1
ATOM 638 C CA . PHE A 1 85 ? -3.278 4.247 5.834 1.00 98.38 85 PHE A CA 1
ATOM 639 C C . PHE A 1 85 ? -3.239 5.303 6.939 1.00 98.38 85 PHE A C 1
ATOM 641 O O . PHE A 1 85 ? -2.159 5.769 7.300 1.00 98.38 85 PHE A O 1
ATOM 648 N N . GLU A 1 86 ? -4.399 5.643 7.490 1.00 98.19 86 GLU A N 1
ATOM 649 C CA . GLU A 1 86 ? -4.551 6.489 8.673 1.00 98.19 86 GLU A CA 1
ATOM 650 C C . GLU A 1 86 ? -5.386 5.739 9.709 1.00 98.19 86 GLU A C 1
ATOM 652 O O . GLU A 1 86 ? -6.541 5.373 9.456 1.00 98.19 86 GLU A O 1
ATOM 657 N N . LEU A 1 87 ? -4.789 5.487 10.873 1.00 97.25 87 LEU A N 1
ATOM 658 C CA . LEU A 1 87 ? -5.455 4.819 11.981 1.00 97.25 87 LEU A CA 1
ATOM 659 C C . LEU A 1 87 ? -6.481 5.773 12.594 1.00 97.25 87 LEU A C 1
ATOM 661 O O . LEU A 1 87 ? -6.144 6.880 13.011 1.00 97.25 87 LEU A O 1
ATOM 665 N N . GLY A 1 88 ? -7.729 5.329 12.680 1.00 94.44 88 GLY A N 1
ATOM 666 C CA . GLY A 1 88 ? -8.821 6.120 13.238 1.00 94.44 88 GLY A CA 1
ATOM 667 C C . GLY A 1 88 ? -9.703 5.306 14.174 1.00 94.44 88 GLY A C 1
ATOM 668 O O . GLY A 1 88 ? -9.687 4.074 14.159 1.00 94.44 88 GLY A O 1
ATOM 669 N N . GLN A 1 89 ? -10.475 6.017 14.998 1.00 88.44 89 GLN A N 1
ATOM 670 C CA . GLN A 1 89 ? -11.540 5.455 15.826 1.00 88.44 89 GLN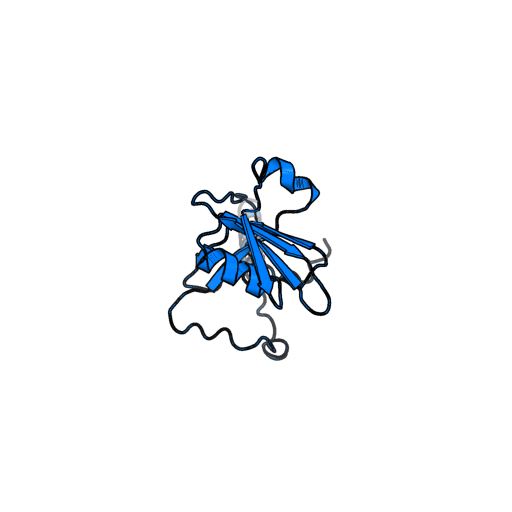 A CA 1
ATOM 671 C C . GLN A 1 89 ? -12.840 6.234 15.558 1.00 88.44 89 GLN A C 1
ATOM 673 O O . GLN A 1 89 ? -12.823 7.460 15.666 1.00 88.44 89 GLN A O 1
ATOM 678 N N . PRO A 1 90 ? -13.956 5.575 15.181 1.00 86.06 90 PRO A N 1
ATOM 679 C CA . PRO A 1 90 ? -14.176 4.123 15.191 1.00 86.06 90 PRO A CA 1
ATOM 680 C C . PRO A 1 90 ? -13.567 3.369 13.998 1.00 86.06 90 PRO A C 1
ATOM 682 O O . PRO A 1 90 ? -13.395 2.158 14.077 1.00 86.06 90 PRO A O 1
ATOM 685 N N . GLU A 1 91 ? -13.233 4.066 12.912 1.00 90.62 91 GLU A N 1
ATOM 686 C CA . GLU A 1 91 ? -12.794 3.450 11.657 1.00 90.62 91 GLU A CA 1
ATOM 687 C C . GLU A 1 91 ? -11.479 4.052 11.170 1.00 90.62 91 GLU A C 1
ATOM 689 O O . GLU A 1 91 ? -11.251 5.259 11.284 1.00 90.62 91 GLU A O 1
ATOM 694 N N . SER A 1 92 ? -10.631 3.208 10.583 1.00 97.50 92 SER A N 1
ATOM 695 C CA . SER A 1 92 ? -9.405 3.643 9.914 1.00 97.50 92 SER A CA 1
ATOM 696 C C . SER A 1 92 ? -9.666 3.908 8.436 1.00 97.50 92 SER A C 1
ATOM 698 O O . SER A 1 92 ? -10.613 3.382 7.845 1.00 97.50 92 SER A O 1
ATOM 700 N N . ARG A 1 93 ? -8.830 4.742 7.821 1.00 98.38 93 ARG A N 1
ATOM 701 C CA . ARG A 1 93 ? -8.998 5.170 6.429 1.00 98.38 93 ARG A CA 1
ATOM 702 C C . ARG A 1 93 ? -7.820 4.713 5.586 1.00 98.38 93 ARG A C 1
ATOM 704 O O . ARG A 1 93 ? -6.672 4.756 6.011 1.00 98.38 93 ARG A O 1
ATOM 711 N N . CYS A 1 94 ? -8.124 4.285 4.370 1.00 98.38 94 CYS A N 1
ATOM 712 C CA . CYS A 1 94 ? -7.151 3.939 3.349 1.00 98.38 94 CYS A CA 1
ATOM 713 C C . CYS A 1 94 ? -7.365 4.858 2.148 1.00 98.38 94 CYS A C 1
ATOM 715 O O . CYS A 1 94 ? -8.388 4.784 1.458 1.00 98.38 94 CYS A O 1
ATOM 717 N N . HIS A 1 95 ? -6.412 5.751 1.916 1.00 98.12 95 HIS A N 1
ATOM 718 C CA . HIS A 1 95 ? -6.417 6.691 0.808 1.00 98.12 95 HIS A CA 1
ATOM 719 C C . HIS A 1 95 ? -5.578 6.130 -0.334 1.00 98.12 95 HIS A C 1
ATOM 721 O O . HIS A 1 95 ? -4.389 5.897 -0.168 1.00 98.12 95 HIS A O 1
ATOM 727 N N . LEU A 1 96 ? -6.180 5.925 -1.497 1.00 97.25 96 LEU A N 1
ATOM 728 C CA . LEU A 1 96 ? -5.568 5.269 -2.645 1.00 97.25 96 LEU A CA 1
ATOM 729 C C . LEU A 1 96 ? -5.184 6.288 -3.714 1.00 97.25 96 LEU A C 1
ATOM 731 O O . LEU A 1 96 ? -5.980 7.162 -4.072 1.00 97.25 96 LEU A O 1
ATOM 735 N N . GLN A 1 97 ? -4.017 6.104 -4.312 1.00 95.56 97 GLN A N 1
ATOM 736 C CA . GLN A 1 97 ? -3.706 6.628 -5.634 1.00 95.56 97 GLN A CA 1
ATOM 737 C C . GLN A 1 97 ? -3.968 5.531 -6.665 1.00 95.56 97 GLN A C 1
ATOM 739 O O . GLN A 1 97 ? -3.232 4.549 -6.714 1.00 95.56 97 GLN A O 1
ATOM 744 N N . ILE A 1 98 ? -5.001 5.693 -7.491 1.00 92.12 98 ILE A N 1
ATOM 745 C CA . ILE A 1 98 ? -5.283 4.780 -8.600 1.00 92.12 98 ILE A CA 1
ATOM 746 C C . ILE A 1 98 ? -4.377 5.124 -9.780 1.00 92.12 98 ILE A C 1
ATOM 748 O O . ILE A 1 98 ? -4.279 6.288 -10.172 1.00 92.12 98 ILE A O 1
ATOM 752 N N . GLY A 1 99 ? -3.718 4.120 -10.352 1.00 84.62 99 GLY A N 1
ATOM 753 C CA . GLY A 1 99 ? -2.853 4.327 -11.504 1.00 84.62 99 GLY A CA 1
ATOM 754 C C . GLY A 1 99 ? -1.930 3.141 -11.778 1.00 84.62 99 GLY A C 1
ATOM 755 O O . GLY A 1 99 ? -1.611 2.383 -10.868 1.00 84.62 99 GLY A O 1
ATOM 756 N N . PRO A 1 100 ? -1.462 2.990 -13.028 1.00 74.75 100 PRO A N 1
ATOM 757 C CA . PRO A 1 100 ? -0.705 1.812 -13.451 1.00 74.75 100 PRO A CA 1
ATOM 758 C C . PRO A 1 100 ? 0.774 1.832 -13.034 1.00 74.75 100 PRO A C 1
ATOM 760 O O . PRO A 1 100 ? 1.447 0.812 -13.143 1.00 74.75 100 PRO A O 1
ATOM 763 N N . SER A 1 101 ? 1.309 2.984 -12.614 1.00 79.31 101 SER A N 1
ATOM 764 C CA . SER A 1 101 ? 2.741 3.155 -12.345 1.00 79.31 101 SER A CA 1
ATOM 765 C C . SER A 1 101 ? 3.015 3.205 -10.851 1.00 79.31 101 SER A C 1
ATOM 767 O O . SER A 1 101 ? 2.828 4.244 -10.223 1.00 79.31 101 SER A O 1
ATOM 769 N N . GLU A 1 102 ? 3.511 2.109 -10.296 1.00 82.00 102 GLU A N 1
ATOM 770 C CA . GLU A 1 102 ? 4.031 2.062 -8.929 1.00 82.00 102 GLU A CA 1
ATOM 771 C C . GLU A 1 102 ? 5.525 2.416 -8.872 1.00 82.00 102 GLU A C 1
ATOM 773 O O . GLU A 1 102 ? 6.291 2.122 -9.794 1.00 82.00 102 GLU A O 1
ATOM 778 N N . THR A 1 103 ? 5.952 2.995 -7.750 1.00 85.81 103 THR A N 1
ATOM 779 C CA . THR A 1 103 ? 7.374 3.158 -7.431 1.00 85.81 103 THR A CA 1
ATOM 780 C C . THR A 1 103 ? 7.781 2.116 -6.395 1.00 85.81 103 THR A C 1
ATOM 782 O O . THR A 1 103 ? 7.178 2.025 -5.323 1.00 85.81 103 THR A O 1
ATOM 785 N N . CYS A 1 104 ? 8.831 1.359 -6.714 1.00 88.88 104 CYS A N 1
ATOM 786 C CA . CYS A 1 104 ? 9.467 0.396 -5.819 1.00 88.88 104 CYS A CA 1
ATOM 787 C C . CYS A 1 104 ? 10.885 0.849 -5.474 1.00 88.88 104 CYS A C 1
ATOM 789 O O . CYS A 1 104 ? 11.657 1.236 -6.359 1.00 88.88 104 CYS A O 1
ATOM 791 N N . ASN A 1 105 ? 11.262 0.746 -4.206 1.00 84.88 105 ASN A N 1
ATOM 792 C CA . ASN A 1 105 ? 12.636 0.919 -3.778 1.00 84.88 105 ASN A CA 1
ATOM 793 C C . ASN A 1 105 ? 13.416 -0.372 -4.063 1.00 84.88 105 ASN A C 1
ATOM 795 O O . ASN A 1 105 ? 13.115 -1.433 -3.531 1.00 84.88 105 ASN A O 1
ATOM 799 N N . ARG A 1 106 ? 14.485 -0.290 -4.865 1.00 79.38 106 ARG A N 1
ATOM 800 C CA . ARG A 1 106 ? 15.317 -1.461 -5.217 1.00 79.38 106 ARG A CA 1
ATOM 801 C C . ARG A 1 106 ? 15.933 -2.173 -4.009 1.00 79.38 106 ARG A C 1
ATOM 803 O O . ARG A 1 106 ? 16.270 -3.346 -4.113 1.00 79.38 106 ARG A O 1
ATOM 810 N N . ARG A 1 107 ? 16.134 -1.456 -2.901 1.00 80.69 107 ARG A N 1
ATOM 811 C CA . ARG A 1 107 ? 16.633 -1.992 -1.623 1.00 80.69 107 ARG A CA 1
ATOM 812 C C . ARG A 1 107 ? 15.535 -2.034 -0.557 1.00 80.69 107 ARG A C 1
ATOM 814 O O . ARG A 1 107 ? 15.832 -2.253 0.612 1.00 80.69 107 ARG A O 1
ATOM 821 N N . GLY A 1 108 ? 14.296 -1.755 -0.956 1.00 78.50 108 GLY A N 1
ATOM 822 C CA . GLY A 1 108 ? 13.136 -1.750 -0.089 1.00 78.50 108 GLY A CA 1
ATOM 823 C C . GLY A 1 108 ? 12.835 -3.154 0.398 1.00 78.50 108 GLY A C 1
ATOM 824 O O . GLY A 1 108 ? 12.902 -4.131 -0.350 1.00 78.50 108 GLY A O 1
ATOM 825 N N . GLN A 1 109 ? 12.498 -3.247 1.675 1.00 86.19 109 GLN A N 1
ATOM 826 C CA . GLN A 1 109 ? 11.975 -4.472 2.226 1.00 86.19 109 GLN A CA 1
ATOM 827 C C . GLN A 1 109 ? 10.495 -4.589 1.873 1.00 86.19 109 GLN A C 1
ATOM 829 O O . GLN A 1 109 ? 9.705 -3.683 2.133 1.00 86.19 109 GLN A O 1
ATOM 834 N N . ARG A 1 110 ? 10.118 -5.740 1.317 1.00 88.12 110 ARG A N 1
ATOM 835 C CA . ARG A 1 110 ? 8.712 -6.082 1.135 1.00 88.12 110 ARG A CA 1
ATOM 836 C C . ARG A 1 110 ? 8.160 -6.701 2.406 1.00 88.12 110 ARG A C 1
ATOM 838 O O . ARG A 1 110 ? 8.834 -7.476 3.074 1.00 88.12 110 ARG A O 1
ATOM 845 N N . HIS A 1 111 ? 6.918 -6.383 2.709 1.00 89.38 111 HIS A N 1
ATOM 846 C CA . HIS A 1 111 ? 6.161 -6.913 3.826 1.00 89.38 111 HIS A CA 1
ATOM 847 C C . HIS A 1 111 ? 4.899 -7.564 3.276 1.00 89.38 111 HIS A C 1
ATOM 849 O O . HIS A 1 111 ? 4.277 -7.029 2.368 1.00 89.38 111 HIS A O 1
ATOM 855 N N . TYR A 1 112 ? 4.522 -8.719 3.814 1.00 87.81 112 TYR A N 1
ATOM 856 C CA . TYR A 1 112 ? 3.198 -9.320 3.594 1.00 87.81 112 TYR A CA 1
ATOM 857 C C . TYR A 1 112 ? 2.254 -9.071 4.781 1.00 87.81 112 TYR A C 1
ATOM 859 O O . TYR A 1 112 ? 1.070 -9.385 4.726 1.00 87.81 112 TYR A O 1
ATOM 867 N N . SER A 1 113 ? 2.805 -8.554 5.880 1.00 88.62 113 SER A N 1
ATOM 868 C CA . SER A 1 113 ? 2.101 -8.149 7.086 1.00 88.62 113 SER A CA 1
ATOM 869 C C . SER A 1 113 ? 2.924 -7.070 7.779 1.00 88.62 113 SER A C 1
ATOM 871 O O . SER A 1 113 ? 4.148 -7.185 7.878 1.00 88.62 113 SER A O 1
ATOM 873 N N . PHE A 1 114 ? 2.249 -6.043 8.271 1.00 90.12 114 PHE A N 1
ATOM 874 C CA . PHE A 1 114 ? 2.805 -4.936 9.034 1.00 90.12 114 PHE A CA 1
ATOM 875 C C . PHE A 1 114 ? 1.812 -4.553 10.137 1.00 90.12 114 PHE A C 1
ATOM 877 O O . PHE A 1 114 ? 0.602 -4.755 9.994 1.00 90.12 114 PHE A O 1
ATOM 884 N N . ARG A 1 115 ? 2.309 -4.047 11.266 1.00 91.69 115 ARG A N 1
ATOM 885 C CA . ARG A 1 115 ? 1.445 -3.594 12.364 1.00 91.69 115 ARG A CA 1
ATOM 886 C C . ARG A 1 115 ? 0.715 -2.305 11.988 1.00 91.69 115 ARG A C 1
ATOM 888 O O . ARG A 1 115 ? 1.162 -1.562 11.122 1.00 91.69 115 ARG A O 1
ATOM 895 N N . ASN A 1 116 ? -0.394 -2.009 12.654 1.00 92.94 116 ASN A N 1
ATOM 896 C CA . ASN A 1 116 ? -1.035 -0.711 12.473 1.00 92.94 116 ASN A CA 1
ATOM 897 C C . ASN A 1 116 ? -0.156 0.391 13.082 1.00 92.94 116 ASN A C 1
ATOM 899 O O . ASN A 1 116 ? 0.231 0.305 14.245 1.00 92.94 116 ASN A O 1
ATOM 903 N N . GLU A 1 117 ? 0.114 1.426 12.294 1.00 93.44 117 GLU A N 1
ATOM 904 C CA . GLU A 1 117 ? 0.766 2.669 12.717 1.00 93.44 117 GLU A CA 1
ATOM 905 C C . GLU A 1 117 ? -0.241 3.821 12.593 1.00 93.44 117 GLU A C 1
ATOM 907 O O . GLU A 1 117 ? -1.154 3.717 11.769 1.00 93.44 117 GLU A O 1
ATOM 912 N N . PRO A 1 118 ? -0.096 4.932 13.345 1.00 95.94 118 PRO A N 1
ATOM 913 C CA . PRO A 1 118 ? -1.002 6.080 13.251 1.00 95.94 118 PRO A CA 1
ATOM 914 C C . PRO A 1 118 ? -1.200 6.568 11.814 1.00 95.94 118 PRO A C 1
ATOM 916 O O . PRO A 1 118 ? -2.308 6.913 11.407 1.00 95.94 118 PRO A O 1
ATOM 919 N N . ARG A 1 119 ? -0.115 6.544 11.036 1.00 96.69 119 ARG A N 1
ATOM 920 C CA . ARG A 1 119 ? -0.114 6.823 9.609 1.00 96.69 119 ARG A CA 1
ATOM 921 C C . ARG A 1 119 ? 0.993 6.031 8.929 1.00 96.69 119 ARG A C 1
ATOM 923 O O . ARG A 1 119 ? 2.118 6.011 9.421 1.00 96.69 119 ARG A O 1
ATOM 930 N N . ALA A 1 120 ? 0.690 5.403 7.800 1.00 97.19 120 ALA A N 1
ATOM 931 C CA . ALA A 1 120 ? 1.671 4.659 7.019 1.00 97.19 120 ALA A CA 1
ATOM 932 C C . ALA A 1 120 ? 1.459 4.869 5.523 1.00 97.19 120 ALA A C 1
ATOM 934 O O . ALA A 1 120 ? 0.338 4.782 5.026 1.00 97.19 120 ALA A O 1
ATOM 935 N N . ILE A 1 121 ? 2.550 5.111 4.802 1.00 96.62 121 ILE A N 1
ATOM 936 C CA . ILE A 1 121 ? 2.550 5.198 3.344 1.00 96.62 121 ILE A CA 1
ATOM 937 C C . ILE A 1 121 ? 3.015 3.851 2.802 1.00 96.62 121 ILE A C 1
ATOM 939 O O . ILE A 1 121 ? 4.085 3.368 3.175 1.00 96.62 121 ILE A O 1
ATOM 943 N N . ILE A 1 122 ? 2.228 3.266 1.908 1.00 96.00 122 ILE A N 1
ATOM 944 C CA . ILE A 1 122 ? 2.552 2.012 1.236 1.00 96.00 122 ILE A CA 1
ATOM 945 C C . ILE A 1 122 ? 2.705 2.223 -0.269 1.00 96.00 122 ILE A C 1
ATOM 947 O O . ILE A 1 122 ? 1.930 2.943 -0.906 1.00 96.00 122 ILE A O 1
ATOM 951 N N . SER A 1 123 ? 3.709 1.572 -0.845 1.00 95.38 123 SER A N 1
ATOM 952 C CA . SER A 1 123 ? 3.949 1.526 -2.289 1.00 95.38 123 SER A CA 1
ATOM 953 C C . SER A 1 123 ? 4.414 0.132 -2.710 1.00 95.38 123 SER A C 1
ATOM 955 O O . SER A 1 123 ? 4.473 -0.788 -1.892 1.00 95.38 123 SER A O 1
ATOM 957 N N . CYS A 1 124 ? 4.716 -0.040 -4.000 1.00 93.62 124 CYS A N 1
ATOM 958 C CA . CYS A 1 124 ? 5.190 -1.305 -4.560 1.00 93.62 124 CYS A CA 1
ATOM 959 C C . CYS A 1 124 ? 4.280 -2.503 -4.218 1.00 93.62 124 CYS A C 1
ATOM 961 O O . CYS A 1 124 ? 4.743 -3.552 -3.758 1.00 93.62 124 CYS A O 1
ATOM 963 N N . ILE A 1 125 ? 2.966 -2.311 -4.357 1.00 92.88 125 ILE A N 1
ATOM 964 C CA . ILE A 1 125 ? 1.973 -3.298 -3.946 1.00 92.88 125 ILE A CA 1
ATOM 965 C C . ILE A 1 125 ? 1.889 -4.389 -5.014 1.00 92.88 125 ILE A C 1
ATOM 967 O O . ILE A 1 125 ? 1.449 -4.160 -6.139 1.00 92.88 125 ILE A O 1
ATOM 971 N N . ARG A 1 126 ? 2.296 -5.606 -4.654 1.00 90.19 126 ARG A N 1
ATOM 972 C CA . ARG A 1 126 ? 2.403 -6.749 -5.563 1.00 90.19 126 ARG A CA 1
ATOM 973 C C . ARG A 1 126 ? 1.710 -7.973 -5.010 1.00 90.19 126 ARG A C 1
ATOM 975 O O . ARG A 1 126 ? 1.782 -8.259 -3.820 1.00 90.19 126 ARG A O 1
ATOM 982 N N . CYS A 1 127 ? 1.152 -8.758 -5.914 1.00 88.69 127 CYS A N 1
ATOM 983 C CA . CYS A 1 127 ? 0.770 -10.129 -5.636 1.00 88.69 127 CYS A CA 1
ATOM 984 C C . CYS A 1 127 ? 1.979 -11.053 -5.771 1.00 88.69 127 CYS A C 1
ATOM 986 O O . CYS A 1 127 ? 2.679 -11.009 -6.784 1.00 88.69 127 CYS A O 1
ATOM 988 N N . SER A 1 128 ? 2.205 -11.896 -4.770 1.00 85.19 128 SER A N 1
ATOM 989 C CA . SER A 1 128 ? 3.198 -12.964 -4.812 1.00 85.19 128 SER A CA 1
ATOM 990 C C . SER A 1 128 ? 2.510 -14.322 -4.650 1.00 85.19 128 SER A C 1
ATOM 992 O O . SER A 1 128 ? 1.699 -14.472 -3.736 1.00 85.19 128 SER A O 1
ATOM 994 N N . PRO A 1 129 ? 2.843 -15.337 -5.467 1.00 80.06 129 PRO A N 1
ATOM 995 C CA . PRO A 1 129 ? 2.295 -16.685 -5.305 1.00 80.06 129 PRO A CA 1
ATOM 996 C C . PRO A 1 129 ? 2.850 -17.407 -4.069 1.00 80.06 129 PRO A C 1
ATOM 998 O O . PRO A 1 129 ? 2.314 -18.428 -3.650 1.00 80.06 129 PRO A O 1
ATOM 1001 N N . SER A 1 130 ? 3.930 -16.890 -3.478 1.00 73.62 130 SER A N 1
ATOM 1002 C CA . SER A 1 130 ? 4.585 -17.461 -2.306 1.00 73.62 130 SER A CA 1
ATOM 1003 C C . SER A 1 130 ? 4.909 -16.397 -1.262 1.00 73.62 130 SER A C 1
ATOM 1005 O O . SER A 1 130 ? 5.054 -15.207 -1.563 1.00 73.62 130 SER A O 1
ATOM 1007 N N . LYS A 1 131 ? 5.040 -16.842 -0.009 1.00 71.44 131 LYS A N 1
ATOM 1008 C CA . LYS A 1 131 ? 5.473 -15.995 1.100 1.00 71.44 131 LYS A CA 1
ATOM 1009 C C . LYS A 1 131 ? 6.918 -15.538 0.866 1.00 71.44 131 LYS A C 1
ATOM 1011 O O . LYS A 1 131 ? 7.801 -16.395 0.818 1.00 71.44 131 LYS A O 1
ATOM 1016 N N . PRO A 1 132 ? 7.185 -14.231 0.707 1.00 68.19 132 PRO A N 1
ATOM 1017 C CA . PRO A 1 132 ? 8.541 -13.761 0.471 1.00 68.19 132 PRO A CA 1
ATOM 1018 C C . PRO A 1 132 ? 9.403 -13.967 1.726 1.00 68.19 132 PRO A C 1
ATOM 1020 O O . PRO A 1 132 ? 8.909 -13.893 2.855 1.00 68.19 132 PRO A O 1
ATOM 1023 N N . VAL A 1 133 ? 10.703 -14.207 1.531 1.00 67.69 133 VAL A N 1
ATOM 1024 C CA . VAL A 1 133 ? 11.681 -14.209 2.627 1.00 67.69 133 VAL A CA 1
ATOM 1025 C C . VAL A 1 133 ? 11.932 -12.759 3.014 1.00 67.69 133 VAL A C 1
ATOM 1027 O O . VAL A 1 133 ? 12.614 -12.019 2.309 1.00 67.69 133 VAL A O 1
ATOM 1030 N N . THR A 1 134 ? 11.312 -12.335 4.106 1.00 66.31 134 THR A N 1
ATOM 1031 C CA . THR A 1 134 ? 11.355 -10.956 4.591 1.00 66.31 134 THR A CA 1
ATOM 1032 C C . THR A 1 134 ? 11.608 -10.980 6.085 1.00 66.31 134 THR A C 1
ATOM 1034 O O . THR A 1 134 ? 11.092 -11.853 6.785 1.00 66.31 134 THR A O 1
ATOM 1037 N N . VAL A 1 135 ? 12.351 -10.005 6.593 1.00 66.94 135 VAL A N 1
ATOM 1038 C CA . VAL A 1 135 ? 12.486 -9.812 8.038 1.00 66.94 135 VAL A CA 1
ATOM 1039 C C . VAL A 1 135 ? 11.107 -9.398 8.585 1.00 66.94 135 VAL A C 1
ATOM 1041 O O . VAL A 1 135 ? 10.382 -8.629 7.955 1.00 66.94 135 VAL A O 1
ATOM 1044 N N . SER A 1 136 ? 10.647 -9.963 9.699 1.00 63.94 136 SER A N 1
ATOM 1045 C CA . SER A 1 136 ? 9.415 -9.431 10.299 1.00 63.94 136 SER A CA 1
ATOM 1046 C C . SER A 1 136 ? 9.676 -7.991 10.731 1.00 63.94 136 SER A C 1
ATOM 1048 O O . SER A 1 136 ? 10.779 -7.692 11.180 1.00 63.94 136 SER A O 1
ATOM 1050 N N . HIS A 1 137 ? 8.676 -7.113 10.652 1.00 63.38 137 HIS A N 1
ATOM 1051 C CA . HIS A 1 137 ? 8.790 -5.810 11.309 1.00 63.38 137 HIS A CA 1
ATOM 1052 C C . HIS A 1 137 ? 9.115 -5.977 12.810 1.00 63.38 137 HIS A C 1
ATOM 1054 O O . HIS A 1 137 ? 9.832 -5.173 13.394 1.00 63.38 137 HIS A O 1
ATOM 1060 N N . ASP A 1 138 ? 8.633 -7.062 13.418 1.00 58.59 138 ASP A N 1
ATOM 1061 C CA . ASP A 1 138 ? 8.823 -7.365 14.838 1.00 58.59 138 ASP A CA 1
ATOM 1062 C C . ASP A 1 138 ? 10.022 -8.296 15.098 1.00 58.59 138 ASP A C 1
ATOM 1064 O O . ASP A 1 138 ? 10.095 -8.938 16.144 1.00 58.59 138 ASP A O 1
ATOM 1068 N N . ALA A 1 139 ? 10.933 -8.453 14.132 1.00 58.78 139 ALA A N 1
ATOM 1069 C CA . ALA A 1 139 ? 12.134 -9.252 14.344 1.00 58.78 139 ALA A CA 1
ATOM 1070 C C . ALA A 1 139 ? 13.135 -8.480 15.216 1.00 58.78 139 ALA A C 1
ATOM 1072 O O . ALA A 1 139 ? 13.551 -7.378 14.861 1.00 58.78 139 ALA A O 1
ATOM 1073 N N . GLU A 1 140 ? 13.553 -9.086 16.328 1.00 49.81 140 GLU A N 1
ATOM 1074 C CA . GLU A 1 140 ? 14.686 -8.614 17.124 1.00 49.81 140 GLU A CA 1
ATOM 1075 C C . GLU A 1 140 ? 15.946 -8.652 16.238 1.00 49.81 140 GLU A C 1
ATOM 1077 O O . GLU A 1 140 ? 16.385 -9.724 15.809 1.00 49.81 140 GLU A O 1
ATOM 1082 N N . LEU A 1 141 ? 16.500 -7.486 15.898 1.00 51.00 141 LEU A N 1
ATOM 1083 C CA . LEU A 1 141 ? 17.758 -7.415 15.156 1.00 51.00 141 LEU A CA 1
ATOM 1084 C C . LEU A 1 141 ? 18.912 -7.777 16.106 1.00 51.00 141 LEU A C 1
ATOM 1086 O O . LEU A 1 141 ? 18.924 -7.289 17.238 1.00 51.00 141 LEU A O 1
ATOM 1090 N N . PRO A 1 142 ? 19.894 -8.598 15.685 1.00 42.53 142 PRO A N 1
ATOM 1091 C CA . PRO A 1 142 ? 21.062 -8.877 16.511 1.00 42.53 142 PRO A CA 1
ATOM 1092 C C . PRO A 1 142 ? 21.771 -7.572 16.887 1.00 42.53 142 PRO A C 1
ATOM 1094 O O . PRO A 1 142 ? 22.087 -6.766 16.010 1.00 42.53 142 PRO A O 1
ATOM 1097 N N . LEU A 1 143 ? 22.026 -7.379 18.183 1.00 42.50 143 LEU A N 1
ATOM 1098 C CA . LEU A 1 143 ? 22.909 -6.325 18.681 1.00 42.50 143 LEU A CA 1
ATOM 1099 C C . LEU A 1 143 ? 24.318 -6.598 18.137 1.00 42.50 143 LEU A C 1
ATOM 1101 O O . LEU A 1 143 ? 24.953 -7.575 18.533 1.00 42.50 143 LEU A O 1
ATOM 1105 N N . THR A 1 144 ? 24.756 -5.777 17.184 1.00 43.69 144 THR A N 1
ATOM 1106 C CA . THR A 1 144 ? 26.140 -5.738 16.685 1.00 43.69 144 THR A CA 1
ATOM 1107 C C . THR A 1 144 ? 27.066 -5.059 17.674 1.00 43.69 144 THR A C 1
ATOM 1109 O O . THR A 1 144 ? 26.648 -3.997 18.192 1.00 43.69 144 THR A O 1
#

Radius of gyration: 18.91 Å; chains: 1; bounding box: 64×37×32 Å

Foldseek 3Di:
DVVVVVVVVVVVVVVVPDPDDDDCVVPPDPDPPLPPQWQKKWFWQPPVCCCVQPVPDDFDDKDWDDAPLVLLVVQVVQQFQKWKW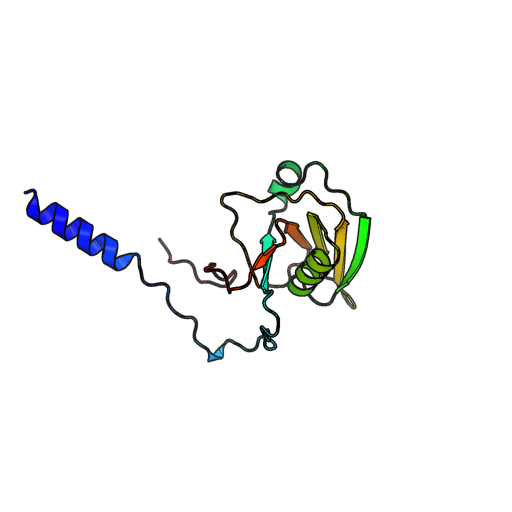ADDPPTIMITTHHDNDHGDDPPTFMDSDDGHDRMIIIGPIDIGSDDDPGAHPPDDDDDD

Secondary structure (DSSP, 8-state):
-HHHHHHHHHHHHHHTT--PPPPGGG--S-----SSS-EEEEEEE-GGGHHHH-TT----EEEEES-HHHHHHHHHHTTEEEEEEE--SS-EEEEEEESS-----TTPPEES-----SEEEEEEEEEESS------TT------

Sequence (144 aa):
MTTILFVVLLLLLQHYSQAVPVPSSKLSSPLVSIDNGCLVTFEIVPEHMLAITLPNLKLTKTTAVQSLNECAFVCYSNFCSAAIFELGQPESRCHLQIGPSETCNRRGQRHYSFRNEPRAIISCIRCSPSKPVTVSHDAELPLT